Protein AF-A0A9D0ZM30-F1 (afdb_monomer)

Mean predicted aligned error: 3.55 Å

Organism: NCBI:txid2840909

Foldseek 3Di:
DDKDKAKALDDDDFFFKWWKKWKAQQVVGDIHIDTDGDPPWAQAAPVGRVDGFQFAWRYDDPSITMTTQAIWGFHDWADQDPVNRITMTMTDHHPCPPTD

Solvent-accessible surface area (backbone atoms only — not comparable to full-atom values): 5510 Å² total; per-residue (Å²): 117,74,69,48,68,33,56,36,68,71,89,82,54,71,68,42,51,22,35,38,34,36,41,34,33,64,90,78,75,48,71,49,46,42,70,45,79,56,80,90,68,50,51,49,25,72,89,45,64,87,54,51,24,31,44,46,81,29,40,71,58,95,60,31,35,33,31,32,62,21,43,24,37,29,72,40,77,55,64,55,46,98,84,68,60,35,35,33,37,31,31,47,42,57,76,47,83,86,55,83

pLDDT: mean 93.84, std 5.37, range [54.94, 98.25]

Radius of gyration: 13.6 Å; Cα contacts (8 Å, |Δi|>4): 242; chains: 1; bounding box: 34×29×38 Å

Sequence (100 aa):
MKQKTFKSDEKFKVGDLVILLERSYINDGYSTFDAIPYTGDGISGNMDSSIKRFHGWRGTTNDVAQYAHGVRKIIRVGATDEWGEKTKYTVGADLHPDWE

Structure (mmCIF, N/CA/C/O backbone):
data_AF-A0A9D0ZM30-F1
#
_entry.id   AF-A0A9D0ZM30-F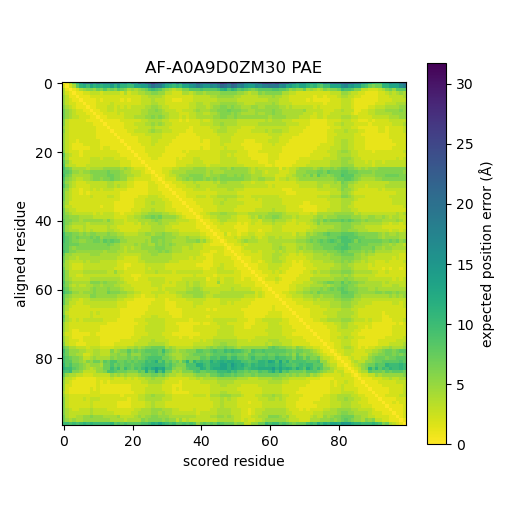1
#
loop_
_atom_site.group_PDB
_atom_site.id
_atom_site.type_symbol
_atom_site.label_atom_id
_atom_site.label_alt_id
_atom_site.label_comp_id
_atom_site.label_asym_id
_atom_site.label_entity_id
_atom_site.label_seq_id
_atom_site.pdbx_PDB_ins_code
_atom_site.Cartn_x
_atom_site.Cartn_y
_atom_site.Cartn_z
_atom_site.occupancy
_atom_site.B_iso_or_equiv
_atom_site.auth_seq_id
_atom_site.auth_comp_id
_atom_site.auth_asym_id
_atom_site.auth_atom_id
_atom_site.pdbx_PDB_model_num
ATOM 1 N N . MET A 1 1 ? 0.895 -15.636 3.228 1.00 54.94 1 MET A N 1
ATOM 2 C CA . MET A 1 1 ? 1.751 -14.468 3.560 1.00 54.94 1 MET A CA 1
ATOM 3 C C . MET A 1 1 ? 1.196 -13.723 4.769 1.00 54.94 1 MET A C 1
ATOM 5 O O . MET A 1 1 ? -0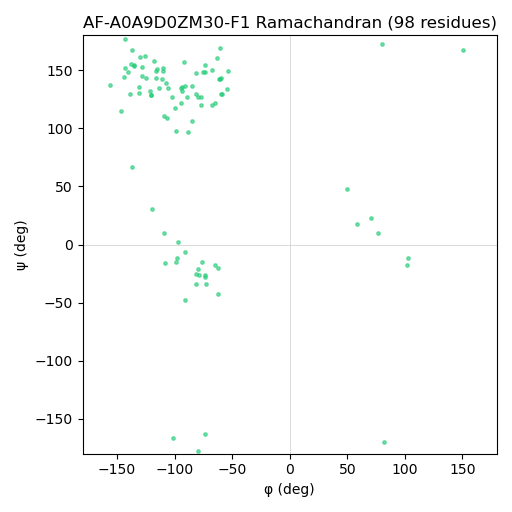.011 -13.734 4.974 1.00 54.94 1 MET A O 1
ATOM 9 N N . LYS A 1 2 ? 2.078 -13.125 5.581 1.00 78.50 2 LYS A N 1
ATOM 10 C CA . LYS A 1 2 ? 1.763 -12.479 6.869 1.00 78.50 2 LYS A CA 1
ATOM 11 C C . LYS A 1 2 ? 1.040 -11.137 6.673 1.00 78.50 2 LYS A C 1
ATOM 13 O O . LYS A 1 2 ? 1.296 -10.444 5.691 1.00 78.50 2 LYS A O 1
ATOM 18 N N . GLN A 1 3 ? 0.169 -10.787 7.620 1.00 90.00 3 GLN A N 1
ATOM 19 C CA . GLN A 1 3 ? -0.448 -9.459 7.721 1.00 90.00 3 GLN A CA 1
ATOM 20 C C . GLN A 1 3 ? 0.630 -8.364 7.729 1.00 90.00 3 GLN A C 1
ATOM 22 O O . GLN A 1 3 ? 1.742 -8.583 8.220 1.00 90.00 3 GLN A O 1
ATOM 27 N N . LYS A 1 4 ? 0.299 -7.185 7.202 1.00 94.19 4 LYS A N 1
ATOM 28 C CA . LYS A 1 4 ? 1.188 -6.014 7.196 1.00 94.19 4 LYS A CA 1
ATOM 29 C C . LYS A 1 4 ? 0.468 -4.806 7.768 1.00 94.19 4 LYS A C 1
ATOM 31 O O . LYS A 1 4 ? -0.754 -4.721 7.693 1.00 94.19 4 LYS A O 1
ATOM 36 N N . THR A 1 5 ? 1.229 -3.880 8.339 1.00 95.00 5 THR A N 1
ATOM 37 C CA . THR A 1 5 ? 0.692 -2.627 8.872 1.00 95.00 5 THR A CA 1
ATOM 38 C C . THR A 1 5 ? 1.397 -1.437 8.260 1.00 95.00 5 THR A C 1
ATOM 40 O O . THR A 1 5 ? 2.613 -1.485 8.089 1.00 95.00 5 THR A O 1
ATOM 43 N N . PHE A 1 6 ? 0.651 -0.367 8.024 1.00 95.31 6 PHE A N 1
ATOM 44 C CA . PHE A 1 6 ? 1.175 0.916 7.568 1.00 95.31 6 PHE A CA 1
ATOM 45 C C . PHE A 1 6 ? 0.494 2.059 8.326 1.00 95.31 6 PHE A C 1
ATOM 47 O O . PHE A 1 6 ? -0.482 1.835 9.051 1.00 95.31 6 PHE A O 1
ATOM 54 N N . LYS A 1 7 ? 1.038 3.270 8.212 1.00 94.69 7 LYS A N 1
ATOM 55 C CA . LYS A 1 7 ? 0.445 4.490 8.765 1.00 94.69 7 LYS A CA 1
ATOM 56 C C . LYS A 1 7 ? 0.203 5.458 7.617 1.00 94.69 7 LYS A C 1
ATOM 58 O O . LYS A 1 7 ? 1.141 5.720 6.875 1.00 94.69 7 LYS A O 1
ATOM 63 N N . SER A 1 8 ? -1.008 5.987 7.515 1.00 94.12 8 SER A N 1
ATOM 64 C CA . SER A 1 8 ? -1.382 6.936 6.466 1.00 94.12 8 SER A CA 1
ATOM 65 C C . SER A 1 8 ? -2.287 8.026 7.038 1.00 94.12 8 SER A C 1
ATOM 67 O O . SER A 1 8 ? -3.009 7.797 8.014 1.00 94.12 8 SER A O 1
ATOM 69 N N . ASP A 1 9 ? -2.189 9.220 6.474 1.00 92.19 9 ASP A N 1
ATOM 70 C CA . ASP A 1 9 ? -3.111 10.338 6.675 1.00 92.19 9 ASP A CA 1
ATOM 71 C C . ASP A 1 9 ? -4.396 10.165 5.848 1.00 92.19 9 ASP A C 1
ATOM 73 O O . ASP A 1 9 ? -5.471 10.607 6.277 1.00 92.19 9 ASP A O 1
ATOM 77 N N . GLU A 1 10 ? -4.312 9.432 4.732 1.00 91.94 10 GLU A N 1
ATOM 78 C CA . GLU A 1 10 ? -5.463 8.987 3.953 1.00 91.94 10 GLU A CA 1
ATOM 79 C C . GLU A 1 10 ? -6.401 8.093 4.784 1.00 91.94 10 GLU A C 1
ATOM 81 O O . GLU A 1 10 ? -5.988 7.292 5.630 1.00 91.94 10 GLU A O 1
ATOM 86 N N . LYS A 1 11 ? -7.711 8.251 4.559 1.00 92.31 11 LYS A N 1
ATOM 87 C CA . LYS A 1 11 ? -8.754 7.588 5.345 1.00 92.31 11 LYS A CA 1
ATOM 88 C C . LYS A 1 11 ? -9.282 6.342 4.644 1.00 92.31 11 LYS A C 1
ATOM 90 O O . LYS A 1 11 ? -10.221 6.415 3.859 1.00 92.31 11 LYS A O 1
ATOM 95 N N . PHE A 1 12 ? -8.749 5.191 5.041 1.00 95.88 12 PHE A N 1
ATOM 96 C CA . PHE A 1 12 ? -9.267 3.877 4.650 1.00 95.88 12 PHE A CA 1
ATOM 97 C C . PHE A 1 12 ? -10.284 3.323 5.657 1.00 95.88 12 PHE A C 1
ATOM 99 O O . PHE A 1 12 ? -10.268 3.656 6.848 1.00 95.88 12 PHE A O 1
ATOM 106 N N . LYS A 1 13 ? -11.138 2.411 5.193 1.00 97.25 13 LYS A N 1
ATOM 107 C CA . LYS A 1 13 ? -12.105 1.640 5.982 1.00 97.25 13 LYS A CA 1
ATOM 108 C C . LYS A 1 13 ? -11.801 0.147 5.900 1.00 97.25 13 LYS A C 1
ATOM 110 O O . LYS A 1 13 ? -11.169 -0.338 4.966 1.00 97.25 13 LYS A O 1
ATOM 115 N N . VAL A 1 14 ? -12.274 -0.610 6.893 1.00 98.06 14 VAL A N 1
ATOM 116 C CA . VAL A 1 14 ? -12.230 -2.078 6.820 1.00 98.06 14 VAL A CA 1
ATOM 117 C C . VAL A 1 14 ? -13.004 -2.535 5.590 1.00 98.06 14 VAL A C 1
ATOM 119 O O . VAL A 1 14 ? -14.155 -2.155 5.397 1.00 98.06 14 VAL A O 1
ATOM 122 N N . GLY A 1 15 ? -12.367 -3.381 4.788 1.00 97.81 15 GLY A N 1
ATOM 123 C CA . GLY A 1 15 ? -12.918 -3.903 3.550 1.00 97.81 15 GLY A CA 1
ATOM 124 C C . GLY A 1 15 ? -12.387 -3.230 2.287 1.00 97.81 15 GLY A C 1
ATOM 125 O O . GLY A 1 15 ? -12.476 -3.863 1.235 1.00 97.81 15 GLY A O 1
ATOM 126 N N . ASP A 1 16 ? -11.789 -2.040 2.394 1.00 98.25 16 ASP A N 1
ATOM 127 C CA . ASP A 1 16 ? -11.210 -1.339 1.247 1.00 98.25 16 ASP A CA 1
ATOM 128 C C . ASP A 1 16 ? -10.088 -2.164 0.614 1.00 98.25 16 ASP A C 1
ATOM 130 O O . ASP A 1 16 ? -9.310 -2.836 1.306 1.00 98.25 16 ASP A O 1
ATOM 134 N N . LEU A 1 17 ? -10.021 -2.111 -0.715 1.00 98.06 17 LEU A N 1
ATOM 135 C CA . LEU A 1 17 ? -8.934 -2.687 -1.491 1.00 98.06 17 LEU A CA 1
ATOM 136 C C . LEU A 1 17 ? -7.879 -1.618 -1.744 1.00 98.06 17 LEU A C 1
ATOM 138 O O . LEU A 1 17 ? -8.191 -0.508 -2.171 1.00 98.06 17 LEU A O 1
ATOM 142 N N . VAL A 1 18 ? -6.628 -1.974 -1.491 1.00 97.81 18 VAL A N 1
ATOM 143 C CA . VAL A 1 18 ? -5.479 -1.084 -1.634 1.00 97.81 18 VAL A CA 1
ATOM 144 C C . VAL A 1 18 ? -4.317 -1.818 -2.283 1.00 97.81 18 VAL A C 1
ATOM 146 O O . VAL A 1 18 ? -4.203 -3.034 -2.141 1.00 97.81 18 VAL A O 1
ATOM 149 N N . ILE A 1 19 ? -3.416 -1.094 -2.938 1.00 97.12 19 ILE A N 1
ATOM 150 C CA . ILE A 1 19 ? -2.100 -1.627 -3.301 1.00 97.12 19 ILE A CA 1
ATOM 151 C C . ILE A 1 19 ? -1.117 -1.222 -2.207 1.00 97.12 19 ILE A C 1
ATOM 153 O O . ILE A 1 19 ? -0.959 -0.036 -1.918 1.00 97.12 19 ILE A O 1
ATOM 157 N N . LEU A 1 20 ? -0.467 -2.209 -1.584 1.00 97.31 20 LEU A N 1
ATOM 158 C CA . LEU A 1 20 ? 0.553 -1.953 -0.565 1.00 97.31 20 LEU A CA 1
ATOM 159 C C . LEU A 1 20 ? 1.852 -1.515 -1.244 1.00 97.31 20 LEU A C 1
ATOM 161 O O . LEU A 1 20 ? 2.377 -2.225 -2.101 1.00 97.31 20 LEU A O 1
ATOM 165 N N . LEU A 1 21 ? 2.386 -0.376 -0.819 1.00 96.38 21 LEU A N 1
ATOM 166 C CA . LEU A 1 21 ? 3.645 0.173 -1.299 1.00 96.38 21 LEU A CA 1
ATOM 167 C C . LEU A 1 21 ? 4.706 0.113 -0.206 1.00 96.38 21 LEU A C 1
ATOM 169 O O . LEU A 1 21 ? 4.438 0.366 0.968 1.00 96.38 21 LEU A O 1
ATOM 173 N N . GLU A 1 22 ? 5.931 -0.183 -0.613 1.00 96.38 22 GLU A N 1
ATOM 174 C CA . GLU A 1 22 ? 7.126 -0.035 0.208 1.00 96.38 22 GLU A CA 1
ATOM 175 C C . GLU A 1 22 ? 8.017 1.050 -0.386 1.00 96.38 22 GLU A C 1
ATOM 177 O O . GLU A 1 22 ? 8.267 1.064 -1.592 1.00 96.38 22 GLU A O 1
ATOM 182 N N . ARG A 1 23 ? 8.520 1.933 0.475 1.00 96.06 23 ARG A N 1
ATOM 183 C CA . ARG A 1 23 ? 9.619 2.851 0.174 1.00 96.06 23 ARG A CA 1
ATOM 184 C C . ARG A 1 23 ? 10.835 2.384 0.961 1.00 96.06 23 ARG A C 1
ATOM 186 O O . ARG A 1 23 ? 10.825 2.458 2.187 1.00 96.06 23 ARG A O 1
ATOM 193 N N . SER A 1 24 ? 11.843 1.880 0.262 1.00 97.19 24 SER A N 1
ATOM 194 C CA . SER A 1 24 ? 13.094 1.388 0.836 1.00 97.19 24 SER A CA 1
ATOM 195 C C . SER A 1 24 ? 14.177 2.453 0.686 1.00 97.19 24 SER A C 1
ATOM 197 O O . SER A 1 24 ? 14.508 2.840 -0.434 1.00 97.19 24 SER A O 1
ATOM 199 N N . TYR A 1 25 ? 14.690 2.946 1.811 1.00 96.44 25 TYR A N 1
ATOM 200 C CA . TYR A 1 25 ? 15.732 3.967 1.894 1.00 96.44 25 TYR A CA 1
ATOM 201 C C . TYR A 1 25 ? 17.084 3.259 1.873 1.00 96.44 25 TYR A C 1
ATOM 203 O O . TYR A 1 25 ? 17.540 2.735 2.889 1.00 96.44 25 TYR A O 1
ATOM 211 N N . ILE A 1 26 ? 17.689 3.185 0.687 1.00 93.38 26 ILE A N 1
ATOM 212 C CA . ILE A 1 26 ? 18.799 2.268 0.393 1.00 93.38 26 ILE A CA 1
ATOM 213 C C . ILE A 1 26 ? 20.020 2.572 1.269 1.00 93.38 26 ILE A C 1
ATOM 215 O O . ILE A 1 26 ? 20.621 1.650 1.817 1.00 93.38 26 ILE A O 1
ATOM 219 N N . ASN A 1 27 ? 20.352 3.852 1.446 1.00 93.00 27 ASN A N 1
ATOM 220 C CA . ASN A 1 27 ? 21.522 4.277 2.221 1.00 93.00 27 ASN A CA 1
ATOM 221 C C . ASN A 1 27 ? 21.334 4.102 3.735 1.00 93.00 27 ASN A C 1
ATOM 223 O O . ASN A 1 27 ? 22.308 3.893 4.454 1.00 93.00 27 ASN A O 1
ATOM 227 N N . ASP A 1 28 ? 20.090 4.165 4.210 1.00 93.75 28 ASP A N 1
ATOM 228 C CA . ASP A 1 28 ? 19.769 4.125 5.638 1.00 93.75 28 ASP A CA 1
ATOM 229 C C . ASP A 1 28 ? 19.359 2.721 6.119 1.00 93.75 28 ASP A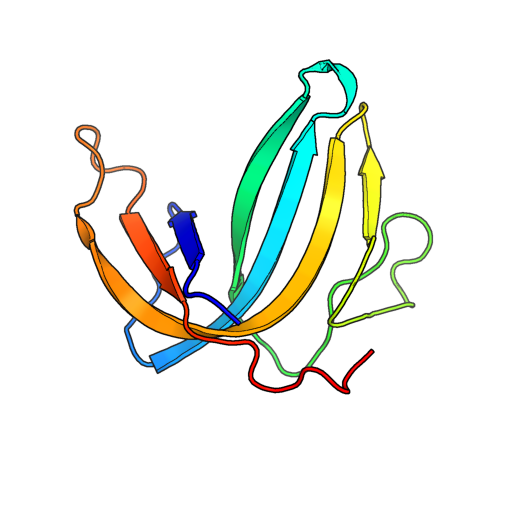 C 1
ATOM 231 O O . ASP A 1 28 ? 19.248 2.474 7.320 1.00 93.75 28 ASP A O 1
ATOM 235 N N . GLY A 1 29 ? 19.104 1.790 5.193 1.00 93.38 29 GLY A N 1
ATOM 236 C CA . GLY A 1 29 ? 18.789 0.396 5.503 1.00 93.38 29 GLY A CA 1
ATOM 237 C C . GLY A 1 29 ? 17.419 0.170 6.151 1.00 93.38 29 GLY A C 1
ATOM 238 O O . GLY A 1 29 ? 17.225 -0.852 6.813 1.00 93.38 29 GLY A O 1
ATOM 239 N N . TYR A 1 30 ? 16.461 1.088 5.979 1.00 94.88 30 TYR A N 1
ATOM 240 C CA . TYR A 1 30 ? 15.091 0.928 6.481 1.00 94.88 30 TYR A CA 1
ATOM 241 C C . TYR A 1 30 ? 14.038 1.090 5.384 1.00 94.88 30 TYR A C 1
ATOM 243 O O . TYR A 1 30 ? 14.286 1.663 4.324 1.00 94.88 30 TYR A O 1
ATOM 251 N N . SER A 1 31 ? 12.828 0.606 5.669 1.00 95.44 31 SER A N 1
ATOM 252 C CA . SER A 1 31 ? 11.676 0.752 4.782 1.00 95.44 31 SER A CA 1
ATOM 253 C C . SER A 1 31 ? 10.475 1.331 5.514 1.00 95.44 31 SER A C 1
ATOM 255 O O . SER A 1 31 ? 10.212 1.006 6.675 1.00 95.44 31 SER A O 1
ATOM 257 N N . THR A 1 32 ? 9.699 2.145 4.806 1.00 95.50 32 THR A N 1
ATOM 258 C CA . THR A 1 32 ? 8.358 2.552 5.225 1.00 95.50 32 THR A CA 1
ATOM 259 C C . THR A 1 32 ? 7.317 1.919 4.317 1.00 95.50 32 THR A C 1
ATOM 261 O O . THR A 1 32 ? 7.583 1.596 3.159 1.00 95.50 32 THR A O 1
ATOM 264 N N . PHE A 1 33 ? 6.125 1.706 4.868 1.00 95.56 33 PHE A N 1
ATOM 265 C CA . PHE A 1 33 ? 4.992 1.163 4.133 1.00 95.56 33 PHE A CA 1
ATOM 266 C C . PHE A 1 33 ? 3.889 2.204 4.072 1.00 95.56 33 PHE A C 1
ATOM 268 O O . PHE A 1 33 ? 3.650 2.911 5.053 1.00 9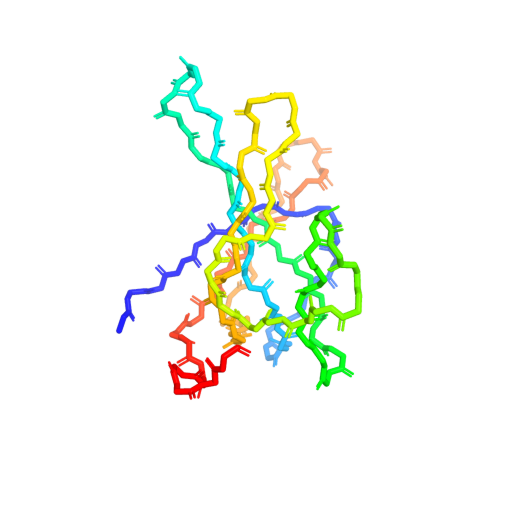5.56 33 PHE A O 1
ATOM 275 N N . ASP A 1 34 ? 3.211 2.231 2.937 1.00 94.81 34 ASP A N 1
ATOM 276 C CA . ASP A 1 34 ? 2.030 3.041 2.671 1.00 94.81 34 ASP A CA 1
ATOM 277 C C . ASP A 1 34 ? 1.074 2.235 1.787 1.00 94.81 34 ASP A C 1
ATOM 279 O O . ASP A 1 34 ? 1.394 1.115 1.375 1.00 94.81 34 ASP A O 1
ATOM 283 N N . ALA A 1 35 ? -0.098 2.771 1.485 1.00 95.75 35 ALA A N 1
ATOM 284 C CA . ALA A 1 35 ? -1.008 2.140 0.550 1.00 95.75 35 ALA A CA 1
ATOM 285 C C . ALA A 1 35 ? -1.725 3.181 -0.298 1.00 95.75 35 ALA A C 1
ATOM 287 O O . ALA A 1 35 ? -1.948 4.298 0.152 1.00 95.75 35 ALA A O 1
ATOM 288 N N . ILE A 1 36 ? -2.109 2.787 -1.508 1.00 94.94 36 ILE A N 1
ATOM 289 C CA . ILE A 1 36 ? -2.991 3.595 -2.352 1.00 94.94 36 ILE A CA 1
ATOM 290 C C . ILE A 1 36 ? -4.308 2.856 -2.601 1.00 94.94 36 ILE A C 1
ATOM 292 O O . ILE A 1 36 ? -4.290 1.620 -2.670 1.00 94.94 36 ILE A O 1
ATOM 296 N N . PRO A 1 37 ? -5.441 3.558 -2.774 1.00 96.56 37 PRO A N 1
ATOM 297 C CA . PRO A 1 37 ? -6.692 2.932 -3.182 1.00 96.56 37 PRO A CA 1
ATOM 298 C C . PRO A 1 37 ? -6.521 2.125 -4.468 1.00 96.56 37 PRO A C 1
ATOM 300 O O . PRO A 1 37 ? -5.935 2.596 -5.444 1.00 96.56 37 PRO A O 1
ATOM 303 N N . TYR A 1 38 ? -7.051 0.905 -4.486 1.00 96.62 38 TYR A N 1
ATOM 304 C CA . TYR A 1 38 ? -7.083 0.110 -5.706 1.00 96.62 38 TYR A CA 1
ATOM 305 C C . TYR A 1 38 ? -8.200 0.614 -6.625 1.00 96.62 38 TYR A C 1
ATOM 307 O O . TYR A 1 38 ? -9.375 0.592 -6.262 1.00 96.62 38 TYR A O 1
ATOM 315 N N . THR A 1 39 ? -7.829 1.042 -7.830 1.00 94.19 39 THR A N 1
ATOM 316 C CA . THR A 1 39 ? -8.746 1.621 -8.828 1.00 94.19 39 THR A CA 1
ATOM 317 C C . THR A 1 39 ? -8.987 0.714 -10.037 1.00 94.19 39 THR A C 1
ATOM 319 O O . THR A 1 39 ? -9.584 1.147 -11.018 1.00 94.19 39 THR A O 1
ATOM 322 N N . GLY A 1 40 ? -8.541 -0.544 -9.981 1.00 94.50 40 GLY A N 1
ATOM 323 C CA . GLY A 1 40 ? -8.620 -1.487 -11.102 1.00 94.50 40 GLY A CA 1
ATOM 324 C C . GLY A 1 40 ? -7.297 -1.696 -11.842 1.00 94.50 40 GLY A C 1
ATOM 325 O O . GLY A 1 40 ? -7.188 -2.645 -12.609 1.00 94.50 40 GLY A O 1
ATOM 326 N N . ASP A 1 41 ? -6.286 -0.866 -11.580 1.00 94.00 41 ASP A N 1
ATOM 327 C CA . ASP A 1 41 ? -5.021 -0.845 -12.320 1.00 94.00 41 ASP A CA 1
ATOM 328 C C . ASP A 1 41 ? -3.800 -0.879 -11.384 1.00 94.00 41 ASP A C 1
ATOM 330 O O . ASP A 1 41 ? -3.916 -0.617 -10.183 1.00 94.00 41 ASP A O 1
ATOM 334 N N . GLY A 1 42 ? -2.641 -1.241 -11.935 1.00 92.62 42 GLY A N 1
ATOM 335 C CA . GLY A 1 42 ? -1.376 -1.361 -11.219 1.00 92.62 42 GLY A CA 1
ATOM 336 C C . GLY A 1 42 ? -0.676 -0.021 -10.985 1.00 92.62 42 GLY A C 1
ATOM 337 O O . GLY A 1 42 ? -1.143 1.054 -11.366 1.00 92.62 42 GLY A O 1
ATOM 338 N N . ILE A 1 43 ? 0.501 -0.091 -10.370 1.00 94.94 43 ILE A N 1
ATOM 339 C CA . ILE A 1 43 ? 1.346 1.069 -10.085 1.00 94.94 43 ILE A CA 1
ATOM 340 C C . ILE A 1 43 ? 2.278 1.321 -11.262 1.00 94.94 43 ILE A C 1
ATOM 342 O O . ILE A 1 43 ? 3.024 0.426 -11.673 1.00 94.94 43 ILE A O 1
ATOM 346 N N . SER A 1 44 ? 2.261 2.551 -11.769 1.00 94.19 44 SER A N 1
ATOM 347 C CA . SER A 1 44 ? 3.182 3.017 -12.804 1.00 94.19 44 SER A CA 1
ATOM 348 C C . SER A 1 44 ? 4.646 2.922 -12.363 1.00 94.19 44 SER A C 1
ATOM 350 O O . SER A 1 44 ? 4.986 3.170 -11.204 1.00 94.19 44 SER A O 1
ATOM 352 N N . GLY A 1 45 ? 5.522 2.585 -13.307 1.00 91.25 45 GLY A N 1
ATOM 353 C CA . GLY A 1 45 ? 6.963 2.697 -13.125 1.00 91.25 45 GLY A CA 1
ATOM 354 C C . GLY A 1 45 ? 7.454 4.151 -13.173 1.00 91.25 45 GLY A C 1
ATOM 355 O O . GLY A 1 45 ? 6.856 5.008 -13.816 1.00 91.25 45 GLY A O 1
ATOM 356 N N . ASN A 1 46 ? 8.586 4.417 -12.524 1.00 89.06 46 ASN A N 1
ATOM 357 C CA . ASN A 1 46 ? 9.291 5.700 -12.521 1.00 89.06 46 ASN A CA 1
ATOM 358 C C . ASN A 1 46 ? 9.994 5.967 -13.858 1.00 89.06 4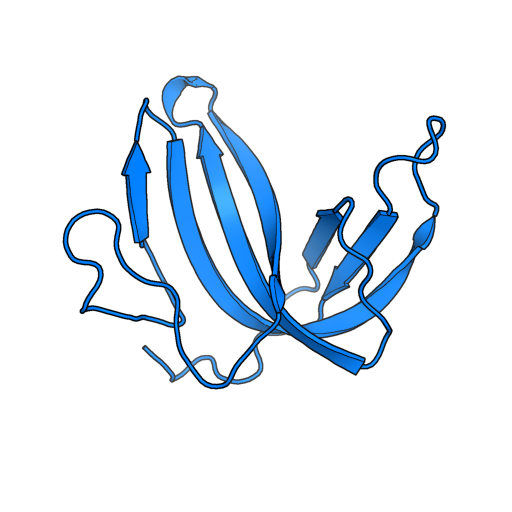6 ASN A C 1
ATOM 360 O O . ASN A 1 46 ? 10.099 7.109 -14.284 1.00 89.06 46 ASN A O 1
ATOM 364 N N . MET A 1 47 ? 10.493 4.911 -14.512 1.00 85.88 47 MET A N 1
ATOM 365 C CA . MET A 1 47 ? 11.184 5.015 -15.805 1.00 85.88 47 MET A CA 1
ATOM 366 C C . MET A 1 47 ? 10.201 5.105 -16.978 1.00 85.88 47 MET A C 1
ATOM 368 O O . MET A 1 47 ? 10.475 5.793 -17.955 1.00 85.88 47 MET A O 1
ATOM 372 N N . ASP A 1 48 ? 9.061 4.422 -16.869 1.00 89.75 48 ASP A N 1
ATOM 373 C CA . ASP A 1 48 ? 7.989 4.435 -17.859 1.00 89.75 48 ASP A CA 1
ATOM 374 C C . ASP A 1 48 ? 6.641 4.308 -17.141 1.00 89.75 48 ASP A C 1
ATOM 376 O O . ASP A 1 48 ? 6.342 3.284 -16.518 1.00 89.75 48 ASP A O 1
ATOM 380 N N . SER A 1 49 ? 5.829 5.362 -17.224 1.00 90.94 49 SER A N 1
ATOM 381 C CA . SER A 1 49 ? 4.530 5.428 -16.557 1.00 90.94 49 SER A CA 1
ATOM 382 C C . SER A 1 49 ? 3.442 4.611 -17.256 1.00 90.94 49 SER A C 1
ATOM 384 O O . SER A 1 49 ? 2.409 4.334 -16.634 1.00 90.94 49 SER A O 1
ATOM 386 N N . SER A 1 50 ? 3.674 4.202 -18.511 1.00 93.38 50 SER A N 1
ATOM 387 C CA . SER A 1 50 ? 2.778 3.326 -19.270 1.00 93.38 50 SER A CA 1
ATOM 388 C C . SER A 1 50 ? 2.838 1.878 -18.783 1.00 93.38 50 SER A C 1
ATOM 390 O O . SER A 1 50 ? 1.844 1.157 -18.872 1.00 93.38 50 SER A O 1
ATOM 392 N N . ILE A 1 51 ? 3.968 1.465 -18.197 1.00 91.50 51 ILE A N 1
ATOM 393 C CA . ILE A 1 51 ? 4.128 0.142 -17.600 1.00 91.50 51 ILE A CA 1
ATOM 394 C C . ILE A 1 51 ? 3.587 0.180 -16.174 1.00 91.50 51 ILE A C 1
ATOM 396 O O . ILE A 1 51 ? 4.216 0.717 -15.257 1.00 91.50 51 ILE A O 1
ATOM 400 N N . LYS A 1 52 ? 2.422 -0.434 -15.987 1.00 93.75 52 LYS A N 1
ATOM 401 C CA . LYS A 1 52 ? 1.774 -0.591 -14.687 1.00 93.75 52 LYS A CA 1
ATOM 402 C C . LYS A 1 52 ? 1.867 -2.030 -14.222 1.00 93.75 52 LYS A C 1
ATOM 404 O O . LYS A 1 52 ? 1.738 -2.947 -15.025 1.00 93.75 52 LYS A O 1
ATOM 409 N N . ARG A 1 53 ? 2.137 -2.203 -12.931 1.00 94.62 53 ARG A N 1
ATOM 410 C CA . ARG A 1 53 ? 2.322 -3.513 -12.302 1.00 94.62 53 ARG A CA 1
ATOM 411 C C . ARG A 1 53 ? 1.767 -3.533 -10.895 1.00 94.62 53 ARG A C 1
ATOM 413 O O . ARG A 1 53 ? 1.877 -2.543 -10.165 1.00 94.62 53 ARG A O 1
ATOM 420 N N . PHE A 1 54 ? 1.205 -4.661 -10.504 1.00 96.12 54 PHE A N 1
ATOM 421 C CA . PHE A 1 54 ? 0.749 -4.894 -9.140 1.00 96.12 54 PHE A CA 1
ATOM 422 C C . PHE A 1 54 ? 1.907 -5.257 -8.204 1.00 96.12 54 PHE A C 1
ATOM 424 O O . PHE A 1 54 ? 1.800 -5.040 -6.989 1.00 96.12 54 PHE A O 1
ATOM 431 N N . HIS A 1 55 ? 3.036 -5.725 -8.758 1.00 96.38 55 HIS A N 1
ATOM 432 C CA . HIS A 1 55 ? 4.141 -6.261 -7.964 1.00 96.38 55 HIS A CA 1
ATOM 433 C C . HIS A 1 55 ? 5.532 -5.781 -8.396 1.00 96.38 55 HIS A C 1
ATOM 435 O O . HIS A 1 55 ? 5.823 -5.423 -9.542 1.00 96.38 55 HIS A O 1
ATOM 441 N N . GLY A 1 56 ? 6.451 -5.789 -7.433 1.00 94.94 56 GLY A N 1
ATOM 442 C CA . GLY A 1 56 ? 7.880 -5.581 -7.648 1.00 94.94 56 GLY A CA 1
ATOM 443 C C . GLY A 1 56 ? 8.302 -4.116 -7.765 1.00 94.94 56 GLY A C 1
ATOM 444 O O . GLY A 1 56 ? 7.533 -3.191 -7.496 1.00 94.94 56 GLY A O 1
ATOM 445 N N . TRP A 1 57 ? 9.557 -3.910 -8.168 1.00 95.19 57 TRP A N 1
ATOM 446 C CA . TRP A 1 57 ? 10.219 -2.602 -8.196 1.00 95.19 57 TRP A CA 1
ATOM 447 C C . TRP A 1 57 ? 9.584 -1.637 -9.195 1.00 95.19 57 TRP A C 1
ATOM 449 O O . TRP A 1 57 ? 9.522 -1.941 -10.387 1.00 95.19 57 TRP A O 1
ATOM 459 N N . ARG A 1 58 ? 9.128 -0.483 -8.708 1.00 95.50 58 ARG A N 1
ATOM 460 C CA . ARG A 1 58 ? 8.506 0.583 -9.499 1.00 95.50 58 ARG A CA 1
ATOM 461 C C . ARG A 1 58 ? 9.477 1.703 -9.838 1.00 95.50 58 ARG A C 1
ATOM 463 O O . ARG A 1 58 ? 9.184 2.478 -10.731 1.00 95.50 58 ARG A O 1
ATOM 470 N N . GLY A 1 59 ? 10.633 1.797 -9.196 1.00 94.50 59 GLY A N 1
ATOM 471 C CA . GLY A 1 59 ? 11.590 2.858 -9.491 1.00 94.50 59 GLY A CA 1
ATOM 472 C C . GLY A 1 59 ? 12.439 3.236 -8.298 1.00 94.50 59 GLY A C 1
ATOM 473 O O . GLY A 1 59 ? 12.133 2.856 -7.171 1.00 94.50 59 GLY A O 1
ATOM 474 N N . THR A 1 60 ? 13.490 4.006 -8.554 1.00 95.12 60 THR A N 1
ATOM 475 C CA . THR A 1 60 ? 14.338 4.588 -7.515 1.00 95.12 60 THR A CA 1
ATOM 476 C C . THR A 1 60 ? 14.523 6.070 -7.803 1.00 95.12 60 THR A C 1
ATOM 478 O O . THR A 1 60 ? 14.877 6.429 -8.925 1.00 95.12 60 THR A O 1
ATOM 481 N N . THR A 1 61 ? 14.302 6.908 -6.792 1.00 93.69 61 THR A N 1
ATOM 482 C CA . THR A 1 61 ? 14.528 8.359 -6.846 1.00 93.69 61 THR A CA 1
ATOM 483 C C . THR A 1 61 ? 15.166 8.790 -5.530 1.00 93.69 61 THR A C 1
ATOM 485 O O . THR A 1 61 ? 14.650 8.438 -4.473 1.00 93.69 61 THR A O 1
ATOM 488 N N . ASN A 1 62 ? 16.271 9.543 -5.583 1.00 93.06 62 ASN A N 1
ATOM 489 C CA . ASN A 1 62 ? 17.016 10.008 -4.401 1.00 93.06 62 ASN A CA 1
ATOM 490 C C . ASN A 1 62 ? 17.325 8.876 -3.399 1.00 93.06 62 ASN A C 1
ATOM 492 O O . ASN A 1 62 ? 17.025 9.000 -2.216 1.00 93.06 62 ASN A O 1
ATOM 496 N N . ASP A 1 63 ? 17.843 7.747 -3.895 1.00 94.12 63 ASP A N 1
ATOM 497 C CA . ASP A 1 63 ? 18.154 6.541 -3.105 1.00 94.12 63 ASP A CA 1
ATOM 498 C C . ASP A 1 63 ? 16.963 5.916 -2.356 1.00 94.12 63 ASP A C 1
ATOM 500 O O . ASP A 1 63 ? 17.134 5.085 -1.462 1.00 94.12 63 ASP A O 1
ATOM 504 N N . VAL A 1 64 ? 15.738 6.263 -2.758 1.00 96.38 64 VAL A N 1
ATOM 505 C CA . VAL A 1 64 ? 14.506 5.637 -2.278 1.00 96.38 64 VAL A CA 1
ATOM 506 C C . VAL A 1 64 ? 13.934 4.756 -3.378 1.00 96.38 64 VAL A C 1
ATOM 508 O O . VAL A 1 64 ? 13.426 5.254 -4.385 1.00 96.38 64 VAL A O 1
ATOM 511 N N . ALA A 1 65 ? 14.004 3.439 -3.190 1.00 96.44 65 ALA A N 1
ATOM 512 C CA . ALA A 1 65 ? 13.372 2.473 -4.078 1.00 96.44 65 ALA A CA 1
ATOM 513 C C . ALA A 1 65 ? 11.904 2.259 -3.692 1.00 96.44 65 ALA A C 1
ATOM 515 O O . ALA A 1 65 ? 11.572 2.103 -2.518 1.00 96.44 65 ALA A O 1
ATOM 516 N N . GLN A 1 66 ? 11.023 2.214 -4.685 1.00 96.38 66 GLN A N 1
ATOM 517 C CA . GLN A 1 66 ? 9.603 1.937 -4.509 1.00 96.38 66 GLN A CA 1
ATOM 518 C C . GLN A 1 66 ? 9.269 0.527 -4.985 1.00 96.38 66 GLN A C 1
ATOM 520 O O . GLN A 1 66 ? 9.680 0.124 -6.073 1.00 96.38 66 GLN A O 1
ATOM 525 N N . TYR A 1 67 ? 8.488 -0.207 -4.198 1.00 96.50 67 TYR A N 1
ATOM 526 C CA . TYR A 1 67 ? 8.017 -1.549 -4.537 1.00 96.50 67 TYR A CA 1
ATOM 527 C C . TYR A 1 67 ? 6.513 -1.664 -4.316 1.00 96.50 67 TYR A C 1
ATOM 529 O O . TYR A 1 67 ? 5.999 -1.235 -3.283 1.00 96.50 67 TYR A O 1
ATOM 537 N N . ALA A 1 68 ? 5.819 -2.275 -5.274 1.00 96.38 68 ALA A N 1
ATOM 538 C CA . ALA A 1 68 ? 4.428 -2.677 -5.124 1.00 96.38 68 ALA A CA 1
ATOM 539 C C . ALA A 1 68 ? 4.354 -4.115 -4.590 1.00 96.38 68 ALA A C 1
ATOM 541 O O . ALA A 1 68 ? 5.101 -4.993 -5.026 1.00 96.38 68 ALA A O 1
ATOM 542 N N . HIS A 1 69 ? 3.4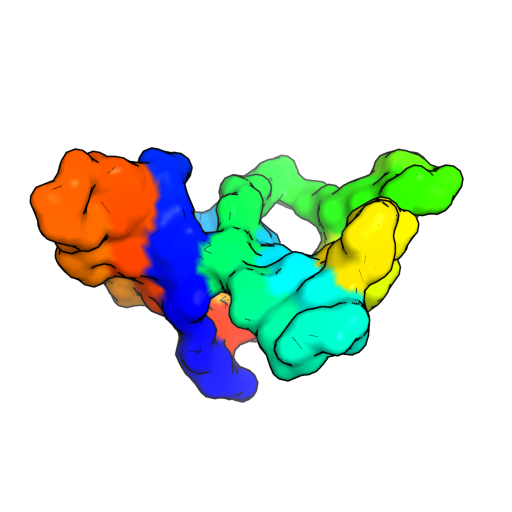69 -4.346 -3.622 1.00 96.00 69 HIS A N 1
ATOM 543 C CA . HIS A 1 69 ? 3.326 -5.611 -2.886 1.00 96.00 69 HIS A CA 1
ATOM 544 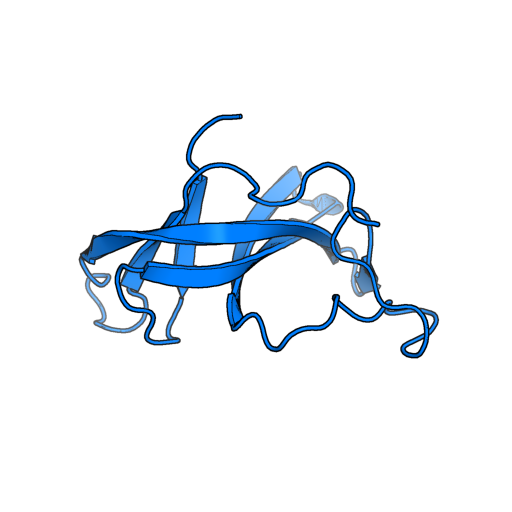C C . HIS A 1 69 ? 1.936 -6.240 -3.054 1.00 96.00 69 HIS A C 1
ATOM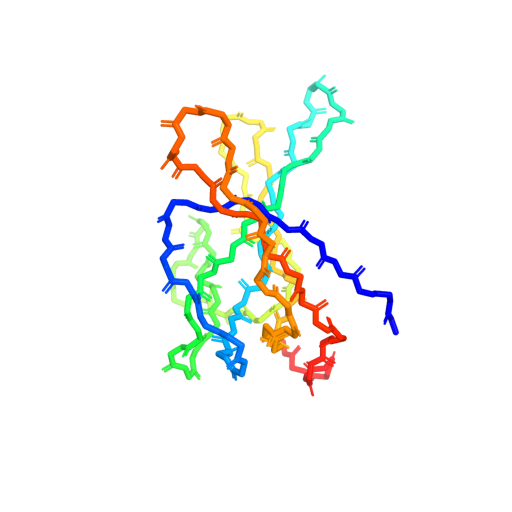 546 O O . HIS A 1 69 ? 1.441 -6.904 -2.127 1.00 96.00 69 HIS A O 1
ATOM 552 N N . GLY A 1 70 ? 1.313 -6.007 -4.210 1.00 96.38 70 GLY A N 1
ATOM 553 C CA . GLY A 1 70 ? 0.025 -6.573 -4.589 1.00 96.38 70 GLY A CA 1
ATOM 554 C C . GLY A 1 70 ? -1.188 -5.872 -3.982 1.00 96.38 70 GLY A C 1
ATOM 555 O O 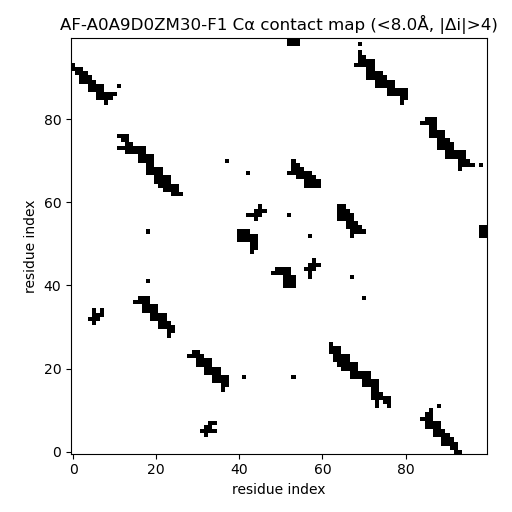. GLY A 1 70 ? -1.083 -4.991 -3.115 1.00 96.38 70 GLY A O 1
ATOM 556 N N . VAL A 1 71 ? -2.361 -6.299 -4.452 1.00 97.38 71 VAL A N 1
ATOM 557 C CA . VAL A 1 71 ? -3.667 -5.806 -4.004 1.00 97.38 71 VAL A CA 1
ATOM 558 C C . VAL A 1 71 ? -4.056 -6.514 -2.712 1.00 97.38 71 VAL A C 1
ATOM 560 O O . VAL A 1 71 ? -4.040 -7.739 -2.611 1.00 97.38 71 VAL A O 1
ATOM 563 N N . ARG A 1 72 ? -4.434 -5.749 -1.694 1.00 97.56 72 ARG A N 1
ATOM 564 C CA . ARG A 1 72 ? -4.749 -6.255 -0.358 1.00 97.56 72 ARG A CA 1
ATOM 565 C C . ARG A 1 72 ? -6.010 -5.619 0.180 1.00 97.56 72 ARG A C 1
ATOM 567 O O . ARG A 1 72 ? -6.356 -4.494 -0.159 1.00 97.56 72 ARG A O 1
ATOM 574 N N . LYS A 1 73 ? -6.664 -6.335 1.090 1.00 98.12 73 LYS A N 1
ATOM 575 C CA . LYS A 1 73 ? -7.827 -5.831 1.820 1.00 98.12 73 LYS A CA 1
ATOM 576 C C . LYS A 1 73 ? -7.415 -5.235 3.160 1.00 98.12 73 LYS A C 1
ATOM 578 O O . LYS A 1 73 ? -6.664 -5.876 3.903 1.00 98.12 73 LYS A O 1
ATOM 583 N N . ILE A 1 74 ? -7.946 -4.065 3.506 1.00 98.25 74 ILE A N 1
ATOM 584 C CA . ILE A 1 74 ? -7.864 -3.512 4.862 1.00 98.25 74 ILE A CA 1
ATOM 585 C C . ILE A 1 74 ? -8.700 -4.395 5.789 1.00 98.25 74 ILE A C 1
ATOM 587 O O . ILE A 1 74 ? -9.906 -4.549 5.605 1.00 98.25 74 ILE A O 1
ATOM 591 N N . ILE A 1 75 ? -8.062 -4.977 6.802 1.00 98.12 75 ILE A N 1
ATOM 592 C CA . ILE A 1 75 ? -8.709 -5.883 7.766 1.00 98.12 75 ILE A CA 1
ATOM 593 C C . ILE A 1 75 ? -8.870 -5.256 9.152 1.00 98.12 75 ILE A C 1
ATOM 595 O O . ILE A 1 75 ? -9.631 -5.766 9.969 1.00 98.12 75 ILE A O 1
ATOM 599 N N . ARG A 1 76 ? -8.156 -4.159 9.437 1.00 97.44 76 ARG A N 1
ATOM 600 C CA . ARG A 1 76 ? -8.256 -3.439 10.712 1.00 97.44 76 ARG A CA 1
ATOM 601 C C . ARG A 1 76 ? -7.832 -1.982 10.567 1.00 97.44 76 ARG A C 1
ATOM 603 O O . ARG A 1 76 ? -6.785 -1.698 9.987 1.00 97.44 76 ARG A O 1
ATOM 610 N N . VAL A 1 77 ? -8.602 -1.098 11.195 1.00 97.44 77 VAL A N 1
ATOM 611 C CA . VAL A 1 77 ? -8.237 0.299 11.461 1.00 97.44 77 VAL A CA 1
ATOM 612 C C . VAL A 1 77 ? -7.831 0.404 12.931 1.00 97.44 77 VAL A C 1
ATOM 614 O O . VAL A 1 77 ? -8.519 -0.105 13.815 1.00 97.44 77 VAL A O 1
ATOM 617 N N . GLY A 1 78 ? -6.652 0.954 13.183 1.00 94.31 78 GLY A N 1
ATOM 618 C CA . GLY A 1 78 ? -6.074 1.148 14.507 1.00 94.31 78 GLY A CA 1
ATOM 619 C C . GLY A 1 78 ? -6.215 2.586 14.994 1.00 94.31 78 GLY A C 1
ATOM 620 O O . GLY A 1 78 ? -6.958 3.382 14.428 1.00 94.31 78 GLY A O 1
ATOM 621 N N . ALA A 1 79 ? -5.479 2.910 16.056 1.00 91.19 79 ALA A N 1
ATOM 622 C CA . ALA A 1 79 ? -5.425 4.266 16.581 1.00 91.19 79 ALA A CA 1
ATOM 623 C C . ALA A 1 79 ? -4.725 5.220 15.601 1.00 91.19 79 ALA A C 1
ATOM 625 O O . ALA A 1 79 ? -3.824 4.823 14.848 1.00 91.19 79 ALA A O 1
ATOM 626 N N . THR A 1 80 ? -5.144 6.479 15.655 1.00 92.12 80 THR A N 1
ATOM 627 C CA . THR A 1 80 ? -4.379 7.606 15.126 1.00 92.12 80 THR A CA 1
ATOM 628 C C . THR A 1 80 ? -3.225 7.910 16.077 1.00 92.12 80 THR A C 1
ATOM 630 O O . THR A 1 80 ? -3.321 7.623 17.272 1.00 92.12 80 THR A O 1
ATOM 633 N N . ASP A 1 81 ? -2.107 8.397 15.548 1.00 89.19 81 ASP A N 1
ATOM 634 C CA . ASP A 1 81 ? -0.997 8.863 16.375 1.00 89.19 81 ASP A CA 1
ATOM 635 C C . ASP A 1 81 ? -1.398 10.030 17.293 1.00 89.19 81 ASP A C 1
ATOM 637 O O . ASP A 1 81 ? -2.494 10.585 17.208 1.00 89.19 81 ASP A O 1
ATOM 641 N N . GLU A 1 82 ? -0.504 10.359 18.223 1.00 83.69 82 GLU A N 1
ATOM 642 C CA . GLU A 1 82 ? -0.734 11.360 19.270 1.00 83.69 82 GLU A CA 1
ATOM 643 C C . GLU A 1 82 ? -0.973 12.777 18.734 1.00 83.69 82 GLU A C 1
ATOM 645 O O . GLU A 1 82 ? -1.588 13.591 19.419 1.00 83.69 82 GLU A O 1
ATOM 650 N N . TRP A 1 83 ? -0.555 13.046 17.495 1.00 86.88 83 TRP A N 1
ATOM 651 C CA . TRP A 1 83 ? -0.779 14.313 16.799 1.00 86.88 83 TRP A CA 1
ATOM 652 C C . TRP A 1 83 ? -2.071 14.327 15.974 1.00 86.88 83 TRP A C 1
ATOM 654 O O . TRP A 1 83 ? -2.463 15.373 15.463 1.00 86.88 83 TRP A O 1
ATOM 664 N N . GLY A 1 84 ? -2.769 13.193 15.859 1.00 82.19 84 GLY A N 1
ATOM 665 C CA . GLY A 1 84 ? -3.998 13.094 15.077 1.00 82.19 84 GLY A CA 1
ATOM 666 C C . GLY A 1 84 ? -3.771 13.031 13.561 1.00 82.19 84 GLY A C 1
ATOM 667 O O . GLY A 1 84 ? -4.738 13.118 12.802 1.00 82.19 84 GLY A O 1
ATOM 668 N N . GLU A 1 85 ? -2.528 12.860 13.112 1.00 87.94 85 GLU A N 1
ATOM 669 C CA . GLU A 1 85 ? -2.132 13.006 11.711 1.00 87.94 85 GLU A CA 1
ATOM 670 C C . GLU A 1 85 ? -2.229 11.684 10.955 1.00 87.94 85 GLU A C 1
ATOM 672 O O . GLU A 1 85 ? -2.833 11.626 9.883 1.00 87.94 85 GLU A O 1
ATOM 677 N N . LYS A 1 86 ? -1.689 10.593 11.516 1.00 92.50 86 LYS A N 1
ATOM 678 C CA . LYS A 1 86 ? -1.632 9.301 10.814 1.00 92.50 86 LYS A CA 1
ATOM 679 C C . LYS A 1 86 ? -2.368 8.203 11.551 1.00 92.50 86 LYS A C 1
ATOM 681 O O . LYS A 1 86 ? -2.110 7.915 12.719 1.00 92.50 86 LYS A O 1
ATOM 686 N N . THR A 1 87 ? -3.242 7.509 10.834 1.00 95.62 87 THR A N 1
ATOM 687 C CA . THR A 1 87 ? -3.969 6.342 11.331 1.00 95.62 87 THR A CA 1
ATOM 688 C C . THR A 1 87 ? -3.215 5.062 10.973 1.00 95.62 87 THR A C 1
ATOM 690 O O . THR A 1 87 ? -2.721 4.897 9.857 1.00 95.62 87 THR A O 1
ATOM 693 N N . LYS A 1 88 ? -3.092 4.135 11.934 1.00 95.88 88 LYS A N 1
ATOM 694 C CA . LYS A 1 88 ? -2.487 2.818 11.687 1.00 95.88 88 LYS A CA 1
ATOM 695 C C . LYS A 1 88 ? -3.499 1.887 11.024 1.00 95.88 88 LYS A C 1
ATOM 697 O O . LYS A 1 88 ? -4.550 1.619 11.593 1.00 95.88 88 LYS A O 1
ATOM 702 N N . TYR A 1 89 ? -3.136 1.289 9.900 1.00 97.62 89 TYR A N 1
ATOM 703 C CA . TYR A 1 89 ? -3.952 0.311 9.183 1.00 97.62 89 TYR A CA 1
ATOM 704 C C . TYR A 1 89 ? -3.277 -1.058 9.163 1.00 97.62 89 TYR A C 1
ATOM 706 O O . TYR A 1 89 ? -2.052 -1.162 9.228 1.00 97.62 89 TYR A O 1
ATOM 714 N N . THR A 1 90 ? -4.076 -2.124 9.100 1.00 97.38 90 THR A N 1
ATOM 715 C CA . THR A 1 90 ? -3.596 -3.496 8.872 1.00 97.38 90 THR A CA 1
ATOM 716 C C . THR A 1 90 ? -4.243 -4.057 7.619 1.00 97.38 90 THR A C 1
ATOM 718 O O . THR A 1 90 ? -5.466 -4.006 7.480 1.00 97.38 90 THR A O 1
ATOM 721 N N . VAL A 1 91 ? -3.429 -4.642 6.747 1.00 97.81 91 VAL A N 1
ATOM 722 C CA . VAL A 1 91 ? -3.865 -5.347 5.541 1.00 97.81 91 VAL A CA 1
ATOM 723 C C . VAL A 1 91 ? -3.640 -6.846 5.662 1.00 97.81 91 VAL A C 1
ATOM 725 O O . VAL A 1 91 ? -2.715 -7.313 6.338 1.00 97.81 91 VAL A O 1
ATOM 728 N N . GLY A 1 92 ? -4.513 -7.594 4.994 1.00 96.75 92 GLY A N 1
ATOM 729 C CA . GLY A 1 92 ? -4.421 -9.041 4.875 1.00 96.75 92 GLY A CA 1
ATOM 730 C C . GLY A 1 92 ? -3.318 -9.513 3.923 1.00 96.75 92 GLY A C 1
ATOM 731 O O . GLY A 1 92 ? -2.378 -8.789 3.570 1.00 96.75 92 GLY A O 1
ATOM 732 N N . ALA A 1 93 ? -3.443 -10.775 3.519 1.00 96.12 93 ALA A N 1
ATOM 733 C CA . ALA A 1 93 ? -2.631 -11.330 2.449 1.00 96.12 93 ALA A CA 1
ATOM 734 C C . ALA A 1 93 ? -2.912 -10.613 1.119 1.00 96.12 93 ALA A C 1
ATOM 736 O O . ALA A 1 93 ? -3.940 -9.952 0.958 1.00 96.12 93 ALA A O 1
ATOM 737 N N . ASP A 1 94 ? -1.966 -10.753 0.198 1.00 96.31 94 ASP A N 1
ATOM 738 C CA . ASP A 1 94 ? -2.174 -10.412 -1.201 1.00 96.31 94 ASP A CA 1
ATOM 739 C C . ASP A 1 94 ? -3.315 -11.255 -1.776 1.00 96.31 94 ASP A C 1
ATOM 741 O O . ASP A 1 94 ? -3.357 -12.470 -1.563 1.00 96.31 94 ASP A O 1
ATOM 745 N N . LEU A 1 95 ? -4.263 -10.586 -2.424 1.00 96.31 95 LEU A N 1
ATOM 746 C CA . LEU A 1 95 ? -5.442 -11.197 -3.023 1.00 96.31 95 LEU A CA 1
ATOM 747 C C . LEU A 1 95 ? -5.142 -11.791 -4.398 1.00 96.31 95 LEU A C 1
ATOM 749 O O . LEU A 1 95 ? -5.842 -12.711 -4.818 1.00 96.31 95 LEU A O 1
ATOM 753 N N . HIS A 1 96 ? -4.117 -11.275 -5.077 1.00 94.88 96 HIS A N 1
ATOM 754 C CA . HIS A 1 96 ? -3.789 -11.638 -6.449 1.00 94.88 96 HIS A CA 1
ATOM 755 C C . HIS A 1 96 ? -2.275 -11.821 -6.616 1.00 94.88 96 HIS A C 1
ATOM 757 O O . HIS A 1 96 ? -1.638 -11.044 -7.321 1.00 94.88 96 HIS A O 1
ATOM 763 N N . PRO A 1 97 ? -1.681 -12.845 -5.976 1.00 93.69 97 PRO A N 1
ATOM 764 C CA . PRO A 1 97 ? -0.236 -13.075 -6.025 1.00 93.69 97 PRO A CA 1
ATOM 765 C C . PRO A 1 97 ? 0.293 -13.424 -7.423 1.00 93.69 97 PRO A C 1
ATOM 767 O O . PRO A 1 97 ? 1.495 -13.330 -7.644 1.00 93.69 97 PRO A O 1
ATOM 770 N N . ASP A 1 98 ? -0.593 -13.826 -8.336 1.00 93.75 98 ASP A N 1
ATOM 771 C CA . ASP A 1 98 ? -0.258 -14.226 -9.706 1.00 93.75 98 ASP A CA 1
ATOM 772 C C . ASP A 1 98 ? -0.443 -13.085 -10.725 1.00 93.75 98 ASP A C 1
ATOM 774 O O . ASP A 1 98 ? -0.291 -13.299 -11.927 1.00 93.75 98 ASP A O 1
ATOM 778 N N . TRP A 1 99 ? -0.834 -11.886 -10.277 1.00 92.19 99 TRP A N 1
ATOM 779 C CA . TRP A 1 99 ? -0.864 -10.700 -11.137 1.00 92.19 99 TRP A CA 1
ATOM 780 C C . TRP A 1 99 ? 0.538 -10.095 -11.239 1.00 92.19 99 TRP A C 1
ATOM 782 O O . TRP A 1 99 ? 1.313 -10.179 -10.290 1.00 92.19 99 TRP A O 1
ATOM 792 N N . GLU A 1 100 ? 0.859 -9.494 -12.387 1.00 80.50 100 GLU A N 1
ATOM 793 C CA . GLU A 1 100 ? 2.121 -8.765 -12.587 1.00 80.50 100 GLU A CA 1
ATOM 794 C C . GLU A 1 100 ? 1.969 -7.262 -12.375 1.00 80.50 100 GLU A C 1
ATOM 796 O O . GLU A 1 100 ? 0.995 -6.648 -12.863 1.00 80.50 100 GLU A O 1
#

Nearest PDB structures (foldseek):
  2wze-assembly2_B  TM=3.185E-01  e=3.215E+00  Acetivibrio thermocellus
  7pt7-assembly1_C  TM=2.382E-01  e=2.885E+00  Saccharomyces cerevisiae S288C
  2wze-assembly1_A  TM=3.180E-01  e=7.240E+00  Acetivibrio thermocellus

Secondary structure (DSSP, 8-state):
---EEEEESS---TT-EEEEEEEEETTTTEEEEEEEE--SS-EEPSS-TT-EESEEEEEEETTEEEEEEEEEEEEEEEEEPTTS--EEEEEEEES-TT--